Protein AF-A0A1H9I454-F1 (afdb_monomer)

Solvent-accessible surface area (backbone atoms only — not comparable to full-atom values): 6272 Å² total; per-residue (Å²): 109,70,66,60,52,52,52,47,51,51,52,52,52,50,50,5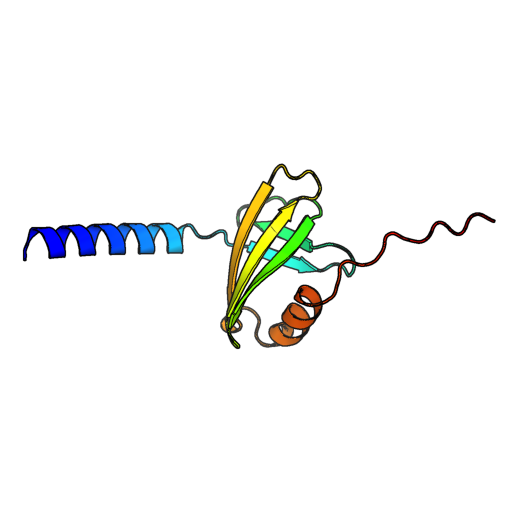2,51,53,59,74,63,50,73,56,62,49,80,42,75,78,86,72,41,33,33,42,28,45,72,90,53,77,64,51,64,56,19,50,59,42,75,79,41,84,48,100,59,36,36,36,32,40,36,34,32,73,87,63,83,46,77,49,66,37,82,46,48,33,89,83,44,61,89,51,37,68,60,52,51,51,59,53,70,48,76,80,65,74,75,80,76,80,79,76,130

Structure (mmCIF, N/CA/C/O backbone):
data_AF-A0A1H9I454-F1
#
_entry.id   AF-A0A1H9I454-F1
#
loop_
_atom_site.group_PDB
_atom_site.id
_atom_site.type_symbol
_atom_site.label_atom_id
_atom_site.label_alt_id
_atom_site.label_comp_id
_atom_site.label_asym_id
_atom_site.label_entity_id
_atom_site.label_seq_id
_atom_site.pdbx_PDB_ins_code
_atom_site.Cartn_x
_atom_site.Cartn_y
_atom_site.Cartn_z
_atom_site.occupancy
_atom_site.B_iso_or_equiv
_atom_site.auth_seq_id
_atom_site.auth_comp_id
_atom_site.auth_asym_id
_atom_site.auth_atom_id
_atom_site.pdbx_PDB_model_num
ATOM 1 N N . MET A 1 1 ? 24.188 2.549 -31.200 1.00 69.38 1 MET A N 1
ATOM 2 C CA . MET A 1 1 ? 23.337 1.408 -30.786 1.00 69.38 1 MET A CA 1
ATOM 3 C C . MET A 1 1 ? 23.823 0.744 -29.498 1.00 69.38 1 MET A C 1
ATOM 5 O O . MET A 1 1 ? 23.035 0.673 -28.568 1.00 69.38 1 MET A O 1
ATOM 9 N N . ALA A 1 2 ? 25.097 0.340 -29.383 1.00 84.06 2 ALA A N 1
ATOM 10 C CA . ALA A 1 2 ? 25.612 -0.343 -28.182 1.00 84.06 2 ALA A CA 1
ATOM 11 C C . ALA A 1 2 ? 25.463 0.458 -26.870 1.00 84.06 2 ALA A C 1
ATOM 13 O O . ALA A 1 2 ? 25.027 -0.094 -25.869 1.00 84.06 2 ALA A O 1
ATOM 14 N N . ILE A 1 3 ? 25.744 1.767 -26.887 1.00 90.69 3 ILE A N 1
ATOM 15 C CA . ILE A 1 3 ? 25.608 2.630 -25.697 1.00 90.69 3 ILE A CA 1
ATOM 16 C C . ILE A 1 3 ? 24.144 2.741 -25.254 1.00 90.69 3 ILE A C 1
ATOM 18 O O . ILE A 1 3 ? 23.850 2.638 -24.0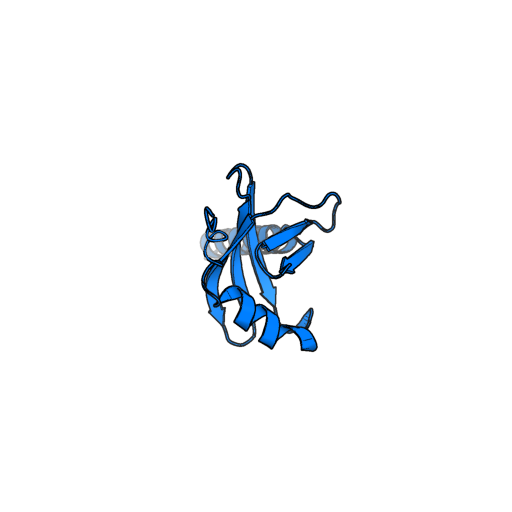69 1.00 90.69 3 ILE A O 1
ATOM 22 N N . ALA A 1 4 ? 23.218 2.894 -26.205 1.00 92.50 4 ALA A N 1
ATOM 23 C CA . ALA A 1 4 ? 21.789 2.950 -25.907 1.00 92.50 4 ALA A CA 1
ATOM 24 C C . ALA A 1 4 ? 21.282 1.621 -25.325 1.00 92.50 4 ALA A C 1
ATOM 26 O O . ALA A 1 4 ? 20.537 1.628 -24.352 1.00 92.50 4 ALA A O 1
ATOM 27 N N . ALA A 1 5 ? 21.736 0.485 -25.868 1.00 93.69 5 ALA A N 1
ATOM 28 C CA . ALA A 1 5 ? 21.396 -0.835 -25.344 1.00 93.69 5 ALA A CA 1
ATOM 29 C C . ALA A 1 5 ? 21.970 -1.064 -23.935 1.00 93.69 5 ALA A C 1
ATOM 31 O O . ALA A 1 5 ? 21.262 -1.553 -23.060 1.00 93.69 5 ALA A O 1
ATOM 32 N N . ALA A 1 6 ? 23.221 -0.661 -23.691 1.00 94.44 6 ALA A N 1
ATOM 33 C CA . ALA A 1 6 ? 23.84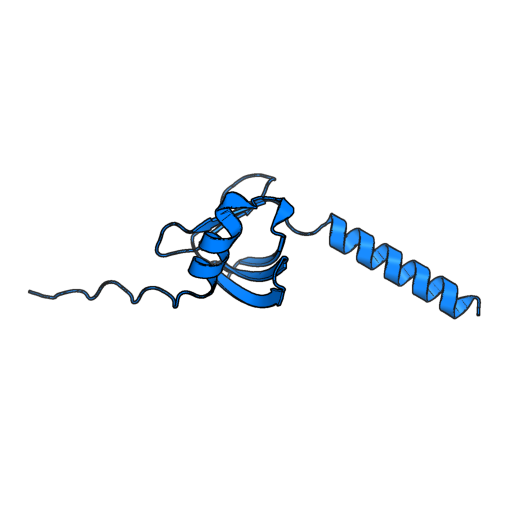9 -0.757 -22.375 1.00 94.44 6 ALA A CA 1
ATOM 34 C C . ALA A 1 6 ? 23.145 0.131 -21.336 1.00 94.44 6 ALA A C 1
ATOM 36 O O . ALA A 1 6 ? 22.855 -0.327 -20.233 1.00 94.44 6 ALA A O 1
ATOM 37 N N . ALA A 1 7 ? 22.809 1.372 -21.699 1.00 94.94 7 ALA A N 1
ATOM 38 C CA . ALA A 1 7 ? 22.041 2.273 -20.844 1.00 94.94 7 ALA A CA 1
ATOM 39 C C . ALA A 1 7 ? 20.639 1.719 -20.549 1.00 94.94 7 ALA A C 1
ATOM 41 O O . ALA A 1 7 ? 20.196 1.741 -19.404 1.00 94.94 7 ALA A O 1
ATOM 42 N N . TRP A 1 8 ? 19.961 1.166 -21.559 1.00 96.62 8 TRP A N 1
ATOM 43 C CA . TRP A 1 8 ? 18.647 0.549 -21.388 1.00 96.62 8 TRP A CA 1
ATOM 44 C C . TRP A 1 8 ? 18.699 -0.656 -20.445 1.00 96.62 8 TRP A C 1
ATOM 46 O O . TRP A 1 8 ? 17.899 -0.734 -19.514 1.00 96.62 8 TRP A O 1
ATOM 56 N N . LEU A 1 9 ? 19.677 -1.551 -20.623 1.00 96.19 9 LEU A N 1
ATOM 57 C CA . LEU A 1 9 ? 19.887 -2.695 -19.735 1.00 96.19 9 LEU A CA 1
ATOM 58 C C . LEU A 1 9 ? 20.173 -2.248 -18.302 1.00 96.19 9 LEU A C 1
ATOM 60 O O . LEU A 1 9 ? 19.590 -2.795 -17.367 1.00 96.19 9 LEU A O 1
ATOM 64 N N . LEU A 1 10 ? 21.018 -1.232 -18.114 1.00 95.56 10 LEU A N 1
ATOM 65 C CA . LEU A 1 10 ? 21.311 -0.693 -16.789 1.00 95.56 10 LEU A CA 1
ATOM 66 C C . LEU A 1 10 ? 20.042 -0.152 -16.119 1.00 95.56 10 LEU A C 1
ATOM 68 O O . LEU A 1 10 ? 19.743 -0.531 -14.988 1.00 95.56 10 LEU A O 1
ATOM 72 N N . CYS A 1 11 ? 19.260 0.669 -16.825 1.00 95.19 11 CYS A N 1
ATOM 73 C CA . CYS A 1 11 ? 17.995 1.196 -16.314 1.00 95.19 11 CYS A CA 1
ATOM 74 C C . CYS A 1 11 ? 16.996 0.082 -15.983 1.00 95.19 11 CYS A C 1
ATOM 76 O O . CYS A 1 11 ? 16.391 0.116 -14.915 1.00 95.19 11 CYS A O 1
ATOM 78 N N . ALA A 1 12 ? 16.850 -0.925 -16.849 1.00 93.19 12 ALA A N 1
ATOM 79 C CA . ALA A 1 12 ? 15.969 -2.066 -16.609 1.00 93.19 12 ALA A CA 1
ATOM 80 C C . ALA A 1 12 ? 16.398 -2.869 -15.372 1.00 93.19 12 ALA A C 1
ATOM 82 O O . ALA A 1 12 ? 15.564 -3.237 -14.548 1.00 93.19 12 ALA A O 1
ATOM 83 N N . THR A 1 13 ? 17.704 -3.083 -15.200 1.00 94.25 13 THR A N 1
ATOM 84 C CA . THR A 1 13 ? 18.255 -3.810 -14.047 1.00 94.25 13 THR A CA 1
ATOM 85 C C . THR A 1 13 ? 18.034 -3.033 -12.751 1.00 94.25 13 THR A C 1
ATOM 87 O O . THR A 1 13 ? 17.615 -3.607 -11.746 1.00 94.25 13 THR A O 1
ATOM 90 N N . LEU A 1 14 ? 18.264 -1.716 -12.770 1.00 93.06 14 LEU A N 1
ATOM 91 C CA . LEU A 1 14 ? 17.988 -0.847 -11.628 1.00 93.06 14 LEU A CA 1
ATOM 92 C C . LEU A 1 14 ? 16.495 -0.846 -11.294 1.00 93.06 14 LEU A C 1
ATOM 94 O O . LEU A 1 14 ? 16.145 -1.055 -10.137 1.00 93.06 14 LEU A O 1
ATOM 98 N N . ALA A 1 15 ? 15.619 -0.689 -12.288 1.00 89.31 15 ALA A N 1
ATOM 99 C CA . ALA A 1 15 ? 14.172 -0.720 -12.096 1.00 89.31 15 ALA A CA 1
ATOM 100 C C . ALA A 1 15 ? 13.698 -2.056 -11.503 1.00 89.31 15 ALA A C 1
ATOM 102 O O . ALA A 1 15 ? 12.945 -2.054 -10.533 1.00 89.31 15 ALA A O 1
ATOM 103 N N . ALA A 1 16 ? 14.189 -3.191 -12.013 1.00 88.12 16 ALA A N 1
ATOM 104 C CA . ALA A 1 16 ? 13.876 -4.514 -11.473 1.00 88.12 16 ALA A CA 1
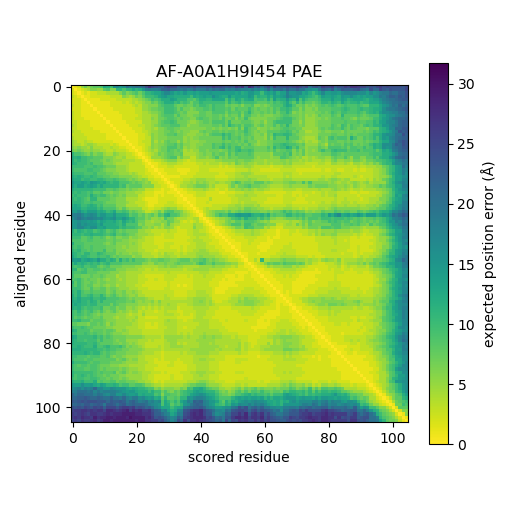ATOM 105 C C . ALA A 1 16 ? 14.354 -4.668 -10.022 1.00 88.12 16 ALA A C 1
ATOM 107 O O . ALA A 1 16 ? 13.618 -5.164 -9.171 1.00 88.12 16 ALA A O 1
ATOM 108 N N . ARG A 1 17 ? 15.562 -4.184 -9.711 1.00 88.00 17 ARG A N 1
ATOM 109 C CA . ARG A 1 17 ? 16.098 -4.201 -8.348 1.00 88.00 17 ARG A CA 1
ATOM 110 C C . ARG A 1 17 ? 15.268 -3.332 -7.401 1.00 88.00 17 ARG A C 1
ATOM 112 O O . ARG A 1 17 ? 14.963 -3.778 -6.301 1.00 88.00 17 ARG A O 1
ATOM 119 N N . PHE A 1 18 ? 14.888 -2.126 -7.821 1.00 83.88 18 PHE A N 1
ATOM 120 C CA . PHE A 1 18 ? 14.006 -1.248 -7.048 1.00 83.88 18 PHE A CA 1
ATOM 121 C C . PHE A 1 18 ? 12.630 -1.879 -6.833 1.00 83.88 18 PHE A C 1
ATOM 123 O O . PHE A 1 18 ? 12.103 -1.818 -5.726 1.00 83.88 18 PHE A O 1
ATOM 130 N N . TRP A 1 19 ? 12.083 -2.538 -7.856 1.00 83.31 19 TRP A N 1
ATOM 131 C CA . TRP A 1 19 ? 10.820 -3.262 -7.754 1.00 83.31 19 TRP A CA 1
ATOM 132 C C . TRP A 1 19 ? 10.905 -4.412 -6.746 1.00 83.31 19 TRP A C 1
ATOM 134 O O . TRP A 1 19 ? 10.045 -4.543 -5.885 1.00 83.31 19 TRP A O 1
ATOM 144 N N . TRP A 1 20 ? 11.969 -5.217 -6.775 1.00 81.81 20 TRP A N 1
ATOM 145 C CA . TRP A 1 20 ? 12.163 -6.297 -5.798 1.00 81.81 20 TRP A CA 1
ATOM 146 C C . TRP A 1 20 ? 12.437 -5.801 -4.377 1.00 81.81 20 TRP A C 1
ATOM 148 O O . TRP A 1 20 ? 12.153 -6.515 -3.421 1.00 81.81 20 TRP A O 1
ATOM 158 N N . GLN A 1 21 ? 12.961 -4.585 -4.231 1.00 81.88 21 GLN A N 1
ATOM 159 C CA . GLN A 1 21 ? 13.166 -3.927 -2.940 1.00 81.88 21 GLN A CA 1
ATOM 160 C C . GLN A 1 21 ? 11.955 -3.116 -2.475 1.00 81.88 21 GLN A C 1
ATOM 162 O O . GLN A 1 21 ? 12.031 -2.473 -1.426 1.00 81.88 21 GLN A O 1
ATOM 167 N N . SER A 1 22 ? 10.847 -3.127 -3.224 1.00 80.38 22 SER A N 1
ATOM 168 C CA . SER A 1 22 ? 9.635 -2.430 -2.809 1.00 80.38 22 SER A CA 1
ATOM 169 C C . SER A 1 22 ? 9.204 -2.928 -1.424 1.00 80.38 22 SER A C 1
ATOM 171 O O . SER A 1 22 ? 9.228 -4.143 -1.195 1.00 80.38 22 SER A O 1
ATOM 173 N N . PRO A 1 23 ? 8.820 -2.031 -0.503 1.00 82.00 23 PRO A N 1
ATOM 174 C CA . PRO A 1 23 ? 8.455 -2.425 0.848 1.00 82.00 23 PRO A CA 1
ATOM 175 C C . PRO A 1 23 ? 7.243 -3.363 0.817 1.00 82.00 23 PRO A C 1
ATOM 177 O O . PRO A 1 23 ? 6.170 -3.002 0.336 1.00 82.00 23 PRO A O 1
ATOM 180 N N . GLN A 1 24 ? 7.434 -4.574 1.337 1.00 86.38 24 GLN A N 1
ATOM 181 C CA . GLN A 1 24 ? 6.390 -5.585 1.482 1.00 86.38 24 GLN A CA 1
ATOM 182 C C . GLN A 1 24 ? 5.886 -5.610 2.923 1.00 86.38 24 GLN A C 1
ATOM 184 O O . GLN A 1 24 ? 6.648 -5.358 3.861 1.00 86.38 24 GLN A O 1
ATOM 189 N N . GLY A 1 25 ? 4.596 -5.888 3.095 1.00 90.06 2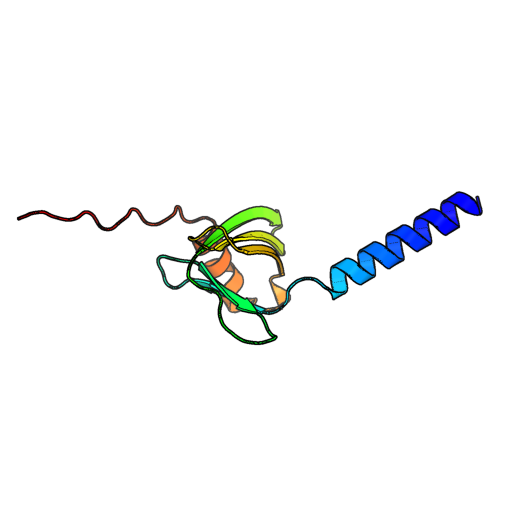5 GLY A N 1
ATOM 190 C CA . GLY A 1 25 ? 3.960 -5.883 4.404 1.00 90.06 25 GLY A CA 1
ATOM 191 C C . GLY A 1 25 ? 2.453 -5.707 4.320 1.00 90.06 25 GLY A C 1
ATOM 192 O O . GLY A 1 25 ? 1.829 -5.958 3.287 1.00 90.06 25 GLY A O 1
ATOM 193 N N . ARG A 1 26 ? 1.865 -5.288 5.435 1.00 90.38 26 ARG A N 1
ATOM 194 C CA . ARG A 1 26 ? 0.431 -5.073 5.596 1.00 90.38 26 ARG A CA 1
ATOM 195 C C . ARG A 1 26 ? 0.150 -3.616 5.912 1.00 90.38 26 ARG A C 1
ATOM 197 O O . ARG A 1 26 ? 0.672 -3.075 6.882 1.00 90.38 26 ARG A O 1
ATOM 204 N N . LEU A 1 27 ? -0.718 -3.022 5.105 1.00 91.56 27 LEU A N 1
ATOM 205 C CA . LEU A 1 27 ? -1.329 -1.732 5.379 1.00 91.56 27 LEU A CA 1
ATOM 206 C C . LEU A 1 27 ? -2.722 -2.000 5.960 1.00 91.56 27 LEU A C 1
ATOM 208 O O . LEU A 1 27 ? -3.555 -2.606 5.286 1.00 91.56 27 LEU A O 1
ATOM 212 N N . LEU A 1 28 ? -2.946 -1.617 7.214 1.00 91.00 28 LEU A N 1
ATOM 213 C CA . LEU A 1 28 ? -4.180 -1.889 7.945 1.00 91.00 28 LEU A CA 1
ATOM 214 C C . LEU A 1 28 ? -4.891 -0.581 8.277 1.00 91.00 28 LEU A C 1
ATOM 216 O O . LEU A 1 28 ? -4.270 0.363 8.756 1.00 91.00 28 LEU A O 1
ATOM 220 N N . TRP A 1 29 ? -6.193 -0.548 8.025 1.00 89.38 29 TRP A N 1
ATOM 221 C CA . TRP A 1 29 ? -7.073 0.530 8.450 1.00 89.38 29 TRP A CA 1
ATOM 222 C C . TRP A 1 29 ? -7.799 0.099 9.720 1.00 89.38 29 TRP A C 1
ATOM 224 O O . TRP A 1 29 ? -8.449 -0.947 9.719 1.00 89.38 29 TRP A O 1
ATOM 234 N N . ASP A 1 30 ? -7.688 0.882 10.791 1.00 85.50 30 ASP A N 1
ATOM 235 C CA . ASP A 1 30 ? -8.363 0.598 12.067 1.00 85.50 30 ASP A CA 1
ATOM 236 C C . ASP A 1 30 ? -9.728 1.306 12.211 1.00 85.50 30 ASP A C 1
ATOM 238 O O . ASP A 1 30 ? -10.437 1.092 13.192 1.00 85.50 30 ASP A O 1
ATOM 242 N N . GLY A 1 31 ? -10.116 2.120 11.222 1.00 83.25 31 GLY A N 1
ATOM 243 C CA . GLY A 1 31 ? -11.309 2.974 11.265 1.00 83.25 31 GLY A CA 1
ATOM 244 C C . GLY A 1 31 ? -10.995 4.468 11.380 1.00 83.25 31 GLY A C 1
ATOM 245 O O . GLY A 1 31 ? -11.822 5.284 10.974 1.00 83.25 31 GLY A O 1
ATOM 246 N N . TYR A 1 32 ? -9.806 4.818 11.872 1.00 82.38 32 TYR A N 1
ATOM 247 C CA . TYR A 1 32 ? -9.358 6.192 12.107 1.00 82.38 32 TYR A CA 1
ATOM 248 C C . TYR A 1 32 ? -7.964 6.475 11.527 1.00 82.38 32 TYR A C 1
ATOM 250 O O . TYR A 1 32 ? -7.751 7.542 10.952 1.00 82.38 32 TYR A O 1
ATOM 258 N N . HIS A 1 33 ? -7.032 5.528 11.647 1.00 87.62 33 HIS A N 1
ATOM 259 C CA . HIS A 1 33 ? -5.637 5.642 11.237 1.00 87.62 33 HIS A CA 1
ATOM 260 C C . HIS A 1 33 ? -5.213 4.476 10.340 1.00 87.62 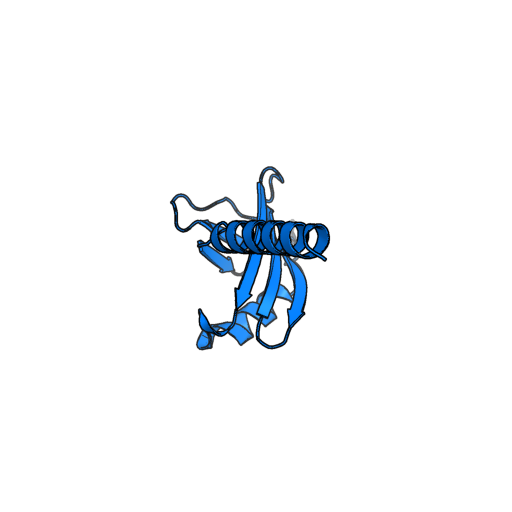33 HIS A C 1
ATOM 262 O O . HIS A 1 33 ? -5.750 3.363 10.372 1.00 87.62 33 HIS A O 1
ATOM 268 N N . TRP A 1 34 ? -4.183 4.745 9.541 1.00 92.38 34 TRP A N 1
ATOM 269 C CA . TRP A 1 34 ? -3.487 3.738 8.757 1.00 92.38 34 TRP A CA 1
ATOM 270 C C . TRP A 1 34 ? -2.256 3.248 9.510 1.00 92.38 34 TRP A C 1
ATOM 272 O O . TRP A 1 34 ? -1.309 4.004 9.720 1.00 92.38 34 TRP A O 1
ATOM 282 N N . GLY A 1 35 ? -2.234 1.966 9.857 1.00 92.62 35 GLY A N 1
ATOM 283 C CA . GLY A 1 35 ? -1.056 1.282 10.379 1.00 92.62 35 GLY A CA 1
ATOM 284 C C . GLY A 1 35 ? -0.271 0.602 9.261 1.00 92.62 35 GLY A C 1
ATOM 285 O O . GLY A 1 35 ? -0.848 -0.053 8.389 1.00 92.62 35 GLY A O 1
ATOM 286 N N . TRP A 1 36 ? 1.054 0.713 9.299 1.00 93.44 36 TRP A N 1
ATOM 287 C CA . TRP A 1 36 ? 1.947 -0.039 8.419 1.00 93.44 36 TRP A CA 1
ATOM 288 C C . TRP A 1 36 ? 2.694 -1.108 9.213 1.00 93.44 36 TRP A C 1
ATOM 290 O O . TRP A 1 36 ? 3.305 -0.818 10.232 1.00 93.44 36 TRP A O 1
ATOM 300 N N . THR A 1 37 ? 2.668 -2.357 8.755 1.00 92.56 37 THR A N 1
ATOM 301 C CA . THR A 1 37 ? 3.462 -3.448 9.335 1.00 92.56 37 THR A CA 1
ATOM 302 C C . THR A 1 37 ? 4.342 -4.068 8.254 1.00 92.56 37 THR A C 1
ATOM 304 O O . THR A 1 37 ? 3.813 -4.769 7.386 1.00 92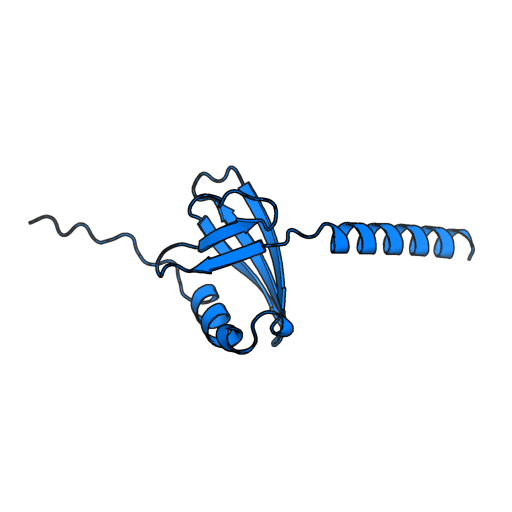.56 37 THR A O 1
ATOM 307 N N . PRO A 1 38 ? 5.664 -3.829 8.267 1.00 90.25 38 PRO A N 1
ATOM 308 C CA . PRO A 1 38 ? 6.568 -4.435 7.301 1.00 90.25 38 PRO A CA 1
ATOM 309 C C . PRO A 1 38 ? 6.618 -5.955 7.487 1.00 90.25 38 PRO A C 1
ATOM 311 O O . PRO A 1 38 ? 6.549 -6.463 8.603 1.00 90.25 38 PRO A O 1
ATOM 314 N N . SER A 1 39 ? 6.817 -6.701 6.399 1.00 87.50 39 SER A N 1
ATOM 315 C CA . SER A 1 39 ? 6.982 -8.163 6.452 1.00 87.50 39 SER A CA 1
ATOM 316 C C . SER A 1 39 ? 8.156 -8.607 7.331 1.00 87.50 39 SER A C 1
ATOM 318 O O . SER A 1 39 ? 8.177 -9.739 7.801 1.00 87.50 39 SER A O 1
ATOM 320 N N . SER A 1 40 ? 9.142 -7.729 7.530 1.00 84.31 40 SER A N 1
ATOM 321 C CA . SER A 1 40 ? 10.368 -7.993 8.281 1.00 84.31 40 SER A CA 1
ATOM 322 C C . SER A 1 40 ? 10.252 -7.785 9.794 1.00 84.31 40 SER A C 1
ATOM 324 O O . SER A 1 40 ? 11.222 -8.077 10.492 1.00 84.31 40 SER A O 1
ATOM 326 N N . GLY A 1 41 ? 9.124 -7.296 10.328 1.00 76.25 41 GLY A N 1
ATOM 327 C CA . GLY A 1 41 ? 8.982 -7.168 11.780 1.00 76.25 41 GLY A CA 1
ATOM 328 C C . GLY A 1 41 ? 7.997 -6.106 12.256 1.00 76.25 41 GLY A C 1
ATOM 329 O O . GLY A 1 41 ? 6.832 -6.099 11.869 1.00 76.25 41 GLY A O 1
ATOM 330 N N . THR A 1 42 ? 8.460 -5.273 13.188 1.00 80.88 42 THR A N 1
ATOM 331 C CA . THR A 1 42 ? 7.618 -4.458 14.071 1.00 80.88 42 THR A CA 1
ATOM 332 C C . THR A 1 42 ? 6.714 -3.495 13.313 1.0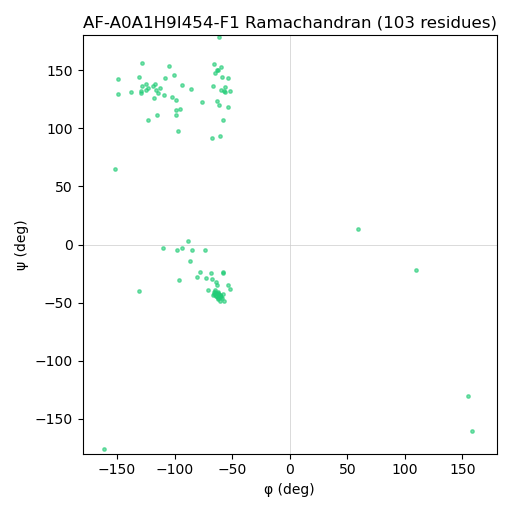0 80.88 42 THR A C 1
ATOM 334 O O . THR A 1 42 ? 7.170 -2.769 12.430 1.00 80.88 42 THR A O 1
ATOM 337 N N . ALA A 1 43 ? 5.439 -3.468 13.706 1.00 83.62 43 ALA A N 1
ATOM 338 C CA . ALA A 1 43 ? 4.473 -2.501 13.213 1.00 83.62 43 ALA A CA 1
ATOM 339 C C . ALA A 1 43 ? 4.967 -1.070 13.458 1.00 83.62 43 ALA A C 1
ATOM 341 O O . ALA A 1 43 ? 5.383 -0.721 14.565 1.00 83.62 43 ALA A O 1
ATOM 342 N N . SER A 1 44 ? 4.910 -0.249 12.415 1.00 85.44 44 SER A N 1
ATOM 343 C CA . SER A 1 44 ? 5.038 1.193 12.543 1.00 85.44 44 SER A CA 1
ATOM 344 C C . SER A 1 44 ? 3.840 1.751 13.316 1.00 85.44 44 SER A C 1
ATOM 346 O O . SER A 1 44 ? 2.763 1.149 13.347 1.00 85.44 44 SER A O 1
ATOM 348 N N . GLY A 1 45 ? 4.034 2.915 13.941 1.00 84.69 45 GLY A N 1
ATOM 349 C CA . GLY A 1 45 ? 2.960 3.650 14.609 1.00 84.69 45 GLY A CA 1
ATOM 350 C C . GLY A 1 45 ? 1.832 4.073 13.653 1.00 84.69 45 GLY A C 1
ATOM 351 O O . GLY A 1 45 ? 1.911 3.816 12.448 1.00 84.69 45 GLY A O 1
ATOM 352 N N . PRO A 1 46 ? 0.778 4.724 14.171 1.00 90.88 46 PRO A N 1
ATOM 353 C CA . PRO A 1 46 ? -0.300 5.244 13.342 1.00 90.88 46 PRO A CA 1
ATOM 354 C C . PRO A 1 46 ? 0.226 6.270 12.329 1.00 90.88 46 PRO A C 1
ATOM 356 O O . PRO A 1 46 ? 1.270 6.908 12.511 1.00 90.88 46 PRO A O 1
ATOM 359 N N . GLY A 1 47 ? -0.489 6.373 11.219 1.00 92.06 47 GLY A N 1
ATOM 360 C CA . GLY A 1 47 ? -0.143 7.254 10.123 1.00 92.06 47 GLY A CA 1
ATOM 361 C C . GLY A 1 47 ? -1.320 7.521 9.201 1.00 92.06 47 GLY A C 1
ATOM 362 O O . GLY A 1 47 ? -2.442 7.043 9.394 1.00 92.06 47 GLY A O 1
ATOM 363 N N . SER A 1 48 ? -1.029 8.250 8.132 1.00 91.94 48 SER A N 1
ATOM 364 C CA . SER A 1 48 ? -1.975 8.579 7.072 1.00 91.94 48 SER A CA 1
ATOM 365 C C . SER A 1 48 ? -1.528 7.976 5.745 1.00 91.94 48 SER A C 1
ATOM 367 O O . SER A 1 48 ? -0.345 8.002 5.400 1.00 91.94 48 SER A O 1
ATOM 369 N N . ALA A 1 49 ? -2.479 7.431 4.987 1.00 93.00 49 ALA A N 1
ATOM 370 C CA . ALA A 1 49 ? -2.253 6.911 3.645 1.00 93.00 49 ALA A CA 1
ATOM 371 C C . ALA A 1 49 ? -2.992 7.776 2.621 1.00 93.00 49 ALA A C 1
ATOM 373 O O . ALA A 1 49 ? -4.153 8.121 2.814 1.00 93.00 49 ALA A O 1
ATOM 374 N N . HIS A 1 50 ? -2.313 8.111 1.528 1.00 92.44 50 HIS A N 1
ATOM 375 C CA . HIS A 1 50 ? -2.836 8.951 0.458 1.00 92.44 50 HIS A CA 1
ATOM 376 C C . HIS A 1 50 ? -2.621 8.273 -0.890 1.00 92.44 50 HIS A C 1
ATOM 378 O O . HIS A 1 50 ? -1.516 7.816 -1.202 1.00 92.44 50 HIS A O 1
ATOM 384 N N . ILE A 1 51 ? -3.670 8.231 -1.709 1.00 93.25 51 ILE A N 1
ATOM 385 C CA . ILE A 1 51 ? -3.572 7.745 -3.084 1.00 93.25 51 ILE A CA 1
ATOM 386 C C . ILE A 1 51 ? -2.917 8.833 -3.932 1.00 93.25 51 ILE A C 1
ATOM 388 O O . ILE A 1 51 ? -3.421 9.949 -4.026 1.00 93.25 51 ILE A O 1
ATOM 392 N N . HIS A 1 52 ? -1.803 8.493 -4.572 1.00 93.06 52 HIS A N 1
ATOM 393 C CA . HIS A 1 52 ? -1.176 9.349 -5.576 1.00 93.06 52 HIS A CA 1
ATOM 394 C C . HIS A 1 52 ? -1.585 8.959 -6.990 1.00 93.06 52 HIS A C 1
ATOM 396 O O . HIS A 1 52 ? -1.648 9.819 -7.867 1.00 93.06 52 HIS A O 1
ATOM 402 N N . LEU A 1 53 ? -1.858 7.673 -7.219 1.00 92.81 53 LEU A N 1
ATOM 403 C CA . LEU A 1 53 ? -2.318 7.205 -8.515 1.00 92.81 53 LEU A CA 1
ATOM 404 C C . LEU A 1 53 ? -3.237 5.998 -8.353 1.00 92.81 53 LEU A C 1
ATOM 406 O O . LEU A 1 53 ? -2.911 5.045 -7.645 1.00 92.81 53 LEU A O 1
ATOM 410 N N . ASP A 1 54 ? -4.399 6.070 -8.993 1.00 91.94 54 ASP A N 1
ATOM 411 C CA . ASP A 1 54 ? -5.443 5.058 -8.913 1.00 91.94 54 ASP A CA 1
ATOM 412 C C . ASP A 1 54 ? -5.642 4.413 -10.284 1.00 91.94 54 ASP A C 1
ATOM 414 O O . ASP A 1 54 ? -6.134 5.046 -11.219 1.00 91.94 54 ASP A O 1
ATOM 418 N N . TRP A 1 55 ? -5.268 3.142 -10.399 1.00 89.81 55 TRP A N 1
ATOM 419 C CA . TRP A 1 55 ? -5.745 2.270 -11.460 1.00 89.81 55 TRP A CA 1
ATOM 420 C C . TRP A 1 55 ? -6.786 1.310 -10.884 1.00 89.81 55 TRP A C 1
ATOM 422 O O . TRP A 1 55 ? -6.749 0.936 -9.712 1.00 89.81 55 TRP A O 1
ATOM 432 N N . GLN A 1 56 ? -7.698 0.832 -11.733 1.00 88.19 56 GLN A N 1
ATOM 433 C CA . GLN A 1 56 ? -8.798 -0.041 -11.296 1.00 88.19 56 GLN A CA 1
ATOM 434 C C . GLN A 1 56 ? -8.324 -1.257 -10.472 1.00 88.19 56 GLN A C 1
ATOM 436 O O . GLN A 1 56 ? -8.945 -1.606 -9.467 1.00 88.19 56 GLN A O 1
ATOM 441 N N . HIS A 1 57 ? -7.190 -1.856 -10.851 1.00 90.69 57 HIS A N 1
ATOM 442 C CA . HIS A 1 57 ? -6.644 -3.069 -10.227 1.00 90.69 57 HIS A CA 1
ATOM 443 C C . HIS A 1 57 ? -5.356 -2.837 -9.416 1.00 90.69 57 HIS A C 1
ATOM 445 O O . HIS A 1 57 ? -4.843 -3.777 -8.803 1.00 90.69 57 HIS A O 1
ATOM 451 N N . SER A 1 58 ? -4.824 -1.612 -9.407 1.00 92.56 58 SER A N 1
ATOM 452 C CA . SER A 1 58 ? -3.602 -1.267 -8.678 1.00 92.56 58 SER A CA 1
ATOM 453 C C . SER A 1 58 ? -3.609 0.180 -8.200 1.00 92.56 58 SER A C 1
ATOM 455 O O . SER A 1 58 ? -4.047 1.070 -8.914 1.00 92.56 58 SER A O 1
ATOM 457 N N . LEU A 1 59 ? -3.077 0.442 -7.014 1.00 93.62 59 LEU A N 1
ATOM 458 C CA . LEU A 1 59 ? -2.988 1.781 -6.442 1.00 93.62 59 LEU A CA 1
ATOM 459 C C . LEU A 1 59 ? -1.542 2.077 -6.081 1.00 93.62 59 LEU A C 1
ATOM 461 O O . LEU A 1 59 ? -0.862 1.243 -5.483 1.00 93.62 59 LEU A O 1
ATOM 465 N N . TRP A 1 60 ? -1.104 3.293 -6.376 1.00 94.00 60 TRP A N 1
ATOM 466 C CA . TRP A 1 60 ? 0.127 3.826 -5.828 1.00 94.00 60 TRP A CA 1
ATOM 467 C C . TRP A 1 60 ? -0.201 4.732 -4.650 1.00 94.00 60 TRP A C 1
ATOM 469 O O . TRP A 1 60 ? -0.817 5.792 -4.802 1.00 94.00 60 TRP A O 1
ATOM 479 N N . VAL A 1 61 ? 0.178 4.269 -3.465 1.00 93.62 61 VAL A N 1
ATOM 480 C CA . VAL A 1 61 ? -0.191 4.877 -2.190 1.00 93.62 61 VAL A CA 1
ATOM 481 C C . VAL A 1 61 ? 1.066 5.317 -1.464 1.00 93.62 61 VAL A C 1
ATOM 483 O O . VAL A 1 61 ? 2.049 4.581 -1.389 1.00 93.62 61 VAL A O 1
ATOM 486 N N . ARG A 1 62 ? 1.021 6.518 -0.899 1.00 93.56 62 ARG A N 1
ATOM 487 C CA . ARG A 1 62 ? 2.024 7.012 0.034 1.00 93.56 62 ARG A CA 1
ATOM 488 C C . ARG A 1 62 ? 1.467 6.906 1.438 1.00 93.56 62 ARG A C 1
ATOM 490 O O . ARG A 1 62 ? 0.405 7.450 1.717 1.00 93.56 62 ARG A O 1
ATOM 497 N N . TRP A 1 63 ? 2.208 6.266 2.321 1.00 94.06 63 TRP A N 1
ATOM 498 C CA . TRP A 1 63 ? 1.945 6.279 3.749 1.00 94.06 63 TRP A CA 1
ATOM 499 C C . TRP A 1 63 ? 3.001 7.110 4.467 1.00 94.06 63 TRP A C 1
ATOM 501 O O . TRP A 1 63 ? 4.178 7.105 4.092 1.00 94.06 63 TRP A O 1
ATOM 511 N N . GLN A 1 64 ? 2.575 7.832 5.491 1.00 93.69 64 GLN A N 1
ATOM 512 C CA . GLN A 1 64 ? 3.440 8.619 6.352 1.00 93.69 64 GLN A CA 1
ATOM 513 C C . GLN A 1 64 ? 2.999 8.438 7.800 1.00 93.69 64 GLN A C 1
ATOM 515 O O . GLN A 1 64 ? 1.812 8.577 8.093 1.00 93.69 64 GLN A O 1
ATOM 520 N N . SER A 1 65 ? 3.952 8.157 8.684 1.00 93.62 65 SER A N 1
ATOM 521 C CA . SER A 1 65 ? 3.703 8.106 10.123 1.00 93.62 65 SER A CA 1
ATOM 522 C C . SER A 1 65 ? 3.272 9.474 10.654 1.00 93.62 65 SER A C 1
ATOM 524 O O . SER A 1 65 ? 3.683 10.513 10.126 1.00 93.62 65 SER A O 1
ATOM 526 N N . ASP A 1 66 ? 2.466 9.498 11.713 1.00 91.12 66 ASP A N 1
ATOM 527 C CA . ASP A 1 66 ? 1.959 10.754 12.286 1.00 91.12 66 ASP A CA 1
ATOM 528 C C . ASP A 1 66 ? 3.080 11.641 12.852 1.00 91.12 66 ASP A C 1
ATOM 530 O O . ASP A 1 66 ? 3.033 12.867 12.735 1.00 91.12 66 ASP A O 1
ATOM 534 N N . ASP A 1 67 ? 4.145 11.027 13.376 1.00 90.75 67 ASP A N 1
ATOM 535 C CA . ASP A 1 67 ? 5.374 11.706 13.814 1.00 90.75 67 ASP A CA 1
ATOM 536 C C . ASP A 1 67 ? 6.256 12.198 12.644 1.00 90.75 67 ASP A C 1
ATOM 538 O O . ASP A 1 67 ? 7.268 12.867 12.854 1.00 90.75 67 ASP A O 1
ATOM 542 N N . ARG A 1 68 ? 5.869 11.883 11.399 1.00 88.25 68 ARG A N 1
ATOM 543 C CA . ARG A 1 68 ? 6.536 12.228 10.134 1.00 88.25 68 ARG A CA 1
ATOM 544 C C . ARG A 1 68 ? 7.971 11.719 9.992 1.00 88.25 68 ARG A C 1
ATOM 546 O O . ARG A 1 68 ? 8.659 12.150 9.065 1.00 88.25 68 ARG A O 1
ATOM 553 N N . THR A 1 69 ? 8.416 10.803 10.846 1.00 90.25 69 THR A N 1
ATOM 554 C CA . THR A 1 69 ? 9.769 10.232 10.785 1.00 90.25 69 THR A CA 1
ATOM 555 C C . THR A 1 69 ? 9.906 9.179 9.687 1.00 90.25 69 THR A C 1
ATOM 557 O O . THR A 1 69 ? 11.004 8.969 9.168 1.00 90.25 69 THR A O 1
ATOM 560 N N . GLN A 1 70 ? 8.796 8.558 9.276 1.00 90.00 70 GLN A N 1
ATOM 561 C CA . GLN A 1 70 ? 8.773 7.490 8.287 1.00 90.00 70 GLN A CA 1
ATOM 562 C C . GLN A 1 70 ? 7.819 7.814 7.133 1.00 90.00 70 GLN A C 1
ATOM 564 O O . GLN A 1 70 ? 6.666 8.197 7.327 1.00 90.00 70 GLN A O 1
ATOM 569 N N . VAL A 1 71 ? 8.300 7.615 5.903 1.00 91.19 71 VAL A N 1
ATOM 570 C CA . VAL A 1 71 ? 7.496 7.696 4.678 1.00 91.19 71 VAL A CA 1
ATOM 571 C C . VAL A 1 71 ? 7.734 6.437 3.859 1.00 91.19 71 VAL A C 1
ATOM 573 O O . VAL A 1 71 ? 8.878 6.059 3.605 1.00 91.19 71 VAL A O 1
ATOM 576 N N . CYS A 1 72 ? 6.657 5.792 3.424 1.00 91.06 72 CYS A N 1
ATOM 577 C CA . CYS A 1 72 ? 6.715 4.593 2.599 1.00 91.06 72 CYS A CA 1
ATOM 578 C C . CYS A 1 72 ? 5.791 4.724 1.390 1.00 91.06 72 CYS A C 1
ATOM 580 O O . CYS A 1 72 ? 4.714 5.310 1.468 1.00 91.06 72 CYS A O 1
ATOM 582 N N . TRP A 1 73 ? 6.232 4.167 0.267 1.00 91.75 73 TRP A N 1
ATOM 583 C CA . TRP A 1 73 ? 5.459 4.116 -0.967 1.00 91.75 73 TRP A CA 1
ATOM 584 C C . TRP A 1 73 ? 5.124 2.673 -1.282 1.00 91.75 73 TRP A C 1
ATOM 586 O O . TRP A 1 73 ? 6.008 1.816 -1.294 1.00 91.75 73 TRP A O 1
ATOM 596 N N . PHE A 1 74 ? 3.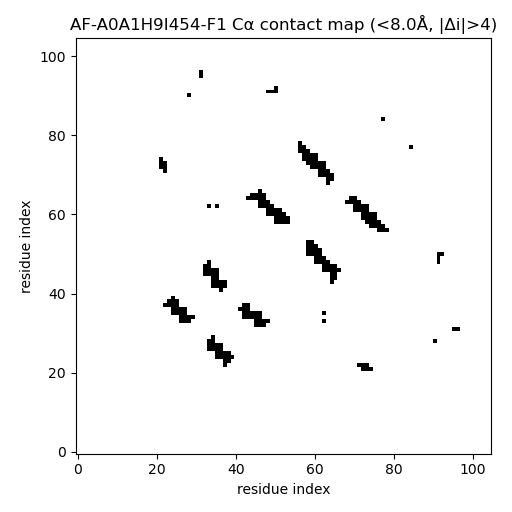852 2.422 -1.557 1.00 91.25 74 PHE A N 1
ATOM 597 C CA . PHE A 1 74 ? 3.323 1.090 -1.776 1.00 91.25 74 PHE A CA 1
ATOM 598 C C . PHE A 1 74 ? 2.659 1.003 -3.135 1.00 91.25 74 PHE A C 1
ATOM 600 O O . PHE A 1 74 ? 1.861 1.863 -3.512 1.00 91.25 74 PHE A O 1
ATOM 607 N N . TRP A 1 75 ? 2.968 -0.077 -3.840 1.00 91.25 75 TRP A N 1
ATOM 608 C CA . TRP A 1 75 ? 2.205 -0.510 -4.994 1.00 91.25 75 TRP A CA 1
ATOM 609 C C . TRP A 1 75 ? 1.220 -1.585 -4.536 1.00 91.25 75 TRP A C 1
ATOM 611 O O . TRP A 1 75 ? 1.588 -2.742 -4.339 1.00 91.25 75 TRP A O 1
ATOM 621 N N . LEU A 1 76 ? -0.024 -1.187 -4.281 1.00 91.31 76 LEU A N 1
ATOM 622 C CA . LEU A 1 76 ? -1.079 -2.102 -3.858 1.00 91.31 76 LEU A CA 1
ATOM 623 C C . LEU A 1 76 ? -1.721 -2.709 -5.097 1.00 91.31 76 LEU A C 1
ATOM 625 O O . LEU A 1 76 ? -2.073 -1.990 -6.027 1.00 91.31 76 LEU A O 1
ATOM 629 N N . GLU A 1 77 ? -1.918 -4.020 -5.104 1.00 92.56 77 GLU A N 1
ATOM 630 C CA . GLU A 1 77 ? -2.538 -4.712 -6.232 1.00 92.56 77 GLU A CA 1
ATOM 631 C C . GLU A 1 77 ? -3.684 -5.592 -5.756 1.00 92.56 77 GLU A C 1
ATOM 633 O O . GLU A 1 77 ? -3.527 -6.357 -4.799 1.00 92.56 77 GLU A O 1
ATOM 638 N N . GLN A 1 78 ? -4.802 -5.555 -6.481 1.00 92.06 78 GLN A N 1
ATOM 639 C CA . GLN A 1 78 ? -6.007 -6.317 -6.156 1.00 92.06 78 GLN A CA 1
ATOM 640 C C . GLN A 1 78 ? -5.733 -7.814 -5.979 1.00 92.06 78 GLN A C 1
ATOM 642 O O . GLN A 1 78 ? -6.341 -8.446 -5.119 1.00 92.06 78 GLN A O 1
ATOM 647 N N . ARG A 1 79 ? -4.800 -8.389 -6.751 1.00 91.81 79 ARG A N 1
ATOM 648 C CA . ARG A 1 79 ? -4.484 -9.827 -6.714 1.00 91.81 79 ARG A CA 1
ATOM 649 C C . ARG A 1 79 ? -4.046 -10.346 -5.339 1.00 91.81 79 ARG A C 1
ATOM 651 O O . ARG A 1 79 ? -4.209 -11.531 -5.079 1.00 91.81 79 ARG A O 1
ATOM 658 N N . HIS A 1 80 ? -3.519 -9.488 -4.464 1.00 88.12 80 HIS A N 1
ATOM 659 C CA . HIS A 1 80 ? -3.064 -9.900 -3.132 1.00 88.12 80 HIS A CA 1
ATOM 660 C C . HIS A 1 80 ? -4.210 -10.036 -2.120 1.00 88.12 80 HIS A C 1
ATOM 662 O O . HIS A 1 80 ? -4.106 -10.822 -1.182 1.00 88.12 80 HIS A O 1
ATOM 668 N N . ALA A 1 81 ? -5.297 -9.283 -2.297 1.00 88.81 81 ALA A N 1
ATOM 669 C CA . ALA A 1 81 ? -6.453 -9.299 -1.403 1.00 88.81 81 ALA A CA 1
ATOM 670 C C . ALA A 1 81 ? -7.739 -8.923 -2.166 1.00 88.81 81 ALA A C 1
ATOM 672 O O . ALA A 1 81 ? -8.350 -7.887 -1.886 1.00 88.81 81 ALA A O 1
ATOM 673 N N . PRO A 1 82 ? -8.181 -9.744 -3.138 1.00 90.94 82 PRO A N 1
ATOM 674 C CA . PRO A 1 82 ? -9.245 -9.354 -4.062 1.00 90.94 82 PRO A CA 1
ATOM 675 C C . PRO A 1 82 ? -10.578 -9.106 -3.351 1.00 90.94 82 PRO A C 1
ATOM 677 O O . PRO A 1 82 ? -11.300 -8.184 -3.720 1.00 90.94 82 PRO A O 1
ATOM 680 N N . ALA A 1 83 ? -10.867 -9.876 -2.297 1.00 93.75 83 ALA A N 1
ATOM 681 C CA . ALA A 1 83 ? -12.080 -9.731 -1.494 1.00 93.75 83 ALA A CA 1
ATOM 682 C C . ALA A 1 83 ? -12.131 -8.417 -0.694 1.00 93.75 83 ALA A C 1
ATOM 684 O O . ALA A 1 83 ? -13.211 -7.899 -0.449 1.00 93.75 83 ALA A O 1
ATOM 685 N N . GLN A 1 84 ? -10.976 -7.868 -0.305 1.00 91.44 84 GLN A N 1
ATOM 686 C CA . GLN A 1 84 ? -10.875 -6.653 0.518 1.00 91.44 84 GLN A CA 1
ATOM 687 C C . GLN A 1 84 ? -10.629 -5.399 -0.334 1.00 91.44 84 GLN A C 1
ATOM 689 O O . GLN A 1 84 ? -10.609 -4.289 0.188 1.00 91.44 84 GLN A O 1
ATOM 694 N N . TRP A 1 85 ? -10.435 -5.554 -1.649 1.00 92.94 85 TRP A N 1
ATOM 695 C CA . TRP A 1 85 ? -10.002 -4.475 -2.539 1.00 92.94 85 TRP A CA 1
ATOM 696 C C . TRP A 1 85 ? -10.970 -3.291 -2.579 1.00 92.94 85 TRP A C 1
ATOM 698 O O . TRP A 1 85 ? -10.546 -2.138 -2.519 1.00 92.94 85 TRP A O 1
ATOM 708 N N . ALA A 1 86 ? -12.274 -3.568 -2.661 1.00 91.75 86 ALA A N 1
ATOM 709 C CA . ALA A 1 86 ? -13.291 -2.522 -2.697 1.00 91.75 86 ALA A CA 1
ATOM 710 C C . ALA A 1 86 ? -13.341 -1.728 -1.380 1.00 91.75 86 ALA A C 1
ATOM 712 O O . ALA A 1 86 ? -13.439 -0.501 -1.406 1.00 91.75 86 ALA A O 1
ATOM 713 N N . ASP A 1 87 ? -13.219 -2.414 -0.242 1.00 92.19 87 ASP A N 1
ATOM 714 C CA . ASP A 1 87 ? -13.230 -1.782 1.079 1.00 92.19 87 ASP A CA 1
ATOM 715 C C . ASP A 1 87 ? -11.947 -0.989 1.336 1.00 92.19 87 ASP A C 1
ATOM 717 O O . ASP A 1 87 ? -12.013 0.139 1.819 1.00 92.19 87 ASP A O 1
ATOM 721 N N . LEU A 1 88 ? -10.795 -1.516 0.911 1.00 91.50 88 LEU A N 1
ATOM 722 C CA . LEU A 1 88 ? -9.512 -0.814 0.927 1.00 91.50 88 LEU A CA 1
ATOM 723 C C . LEU A 1 88 ? -9.582 0.493 0.129 1.00 91.50 88 LEU A C 1
ATOM 725 O O . LEU A 1 88 ? -9.196 1.545 0.633 1.00 91.50 88 LEU A O 1
ATOM 729 N N . ARG A 1 89 ? -10.109 0.448 -1.103 1.00 91.81 89 ARG A N 1
ATOM 730 C CA . ARG A 1 89 ? -10.310 1.649 -1.932 1.00 91.81 89 ARG A CA 1
ATOM 731 C C . ARG A 1 89 ? -11.220 2.651 -1.235 1.00 91.81 89 ARG A C 1
ATOM 733 O O . ARG A 1 89 ? -10.895 3.833 -1.199 1.00 91.81 89 ARG A O 1
ATOM 740 N N . ARG A 1 90 ? -12.341 2.191 -0.673 1.00 90.12 90 ARG A N 1
ATOM 741 C CA . ARG A 1 90 ? -13.279 3.063 0.045 1.00 90.12 90 ARG A CA 1
ATOM 742 C C . ARG A 1 90 ? -12.610 3.731 1.246 1.00 90.12 90 ARG A C 1
ATOM 744 O O . ARG A 1 90 ? -12.794 4.926 1.426 1.00 90.12 90 ARG A O 1
ATOM 751 N N . ALA A 1 91 ? -11.818 2.990 2.019 1.00 91.19 91 ALA A N 1
ATOM 752 C CA . ALA A 1 91 ? -11.081 3.528 3.158 1.00 91.19 91 ALA A CA 1
ATOM 753 C C . ALA A 1 91 ? -10.020 4.555 2.731 1.00 91.19 91 ALA A C 1
ATOM 755 O O . ALA A 1 91 ? -9.859 5.572 3.392 1.00 91.19 91 ALA A O 1
ATOM 756 N N . LEU A 1 92 ? -9.314 4.322 1.619 1.00 90.69 92 LEU A N 1
ATOM 757 C CA . LEU A 1 92 ? -8.280 5.239 1.120 1.00 90.69 92 LEU A CA 1
ATOM 758 C C . LEU A 1 92 ? -8.847 6.530 0.509 1.00 90.69 92 LEU A C 1
ATOM 760 O O . LEU A 1 92 ? -8.169 7.553 0.512 1.00 90.69 92 LEU A O 1
ATOM 764 N N . HIS A 1 93 ? -10.064 6.480 -0.038 1.00 89.06 93 HIS A N 1
ATOM 765 C CA . HIS A 1 93 ? -10.780 7.656 -0.552 1.00 89.06 93 HIS A CA 1
ATOM 766 C C . HIS A 1 93 ? -11.586 8.385 0.530 1.00 89.06 93 HIS A C 1
ATOM 768 O O . HIS A 1 93 ? -12.038 9.508 0.303 1.00 89.06 93 HIS A O 1
ATOM 774 N N . ALA A 1 94 ? -11.795 7.763 1.692 1.00 86.31 94 ALA A N 1
ATOM 775 C CA . ALA A 1 94 ? -12.481 8.410 2.795 1.00 86.31 94 ALA A CA 1
ATOM 776 C C . ALA A 1 94 ? -11.625 9.573 3.329 1.00 86.31 94 ALA A C 1
ATOM 778 O O . ALA A 1 94 ? -10.412 9.423 3.495 1.00 86.31 94 ALA A O 1
ATOM 779 N N . PRO A 1 95 ? -12.229 10.740 3.608 1.00 77.38 95 PRO A N 1
ATOM 780 C CA . PRO A 1 95 ? -11.509 11.819 4.261 1.00 77.38 95 PRO A CA 1
ATOM 781 C C . PRO A 1 95 ? -11.039 11.373 5.657 1.00 77.38 95 PRO A C 1
ATOM 783 O O . PRO A 1 95 ? -11.719 10.559 6.291 1.00 77.38 95 PRO A O 1
ATOM 786 N N . PRO A 1 96 ? -9.913 11.917 6.159 1.00 71.44 96 PRO A N 1
ATOM 787 C CA . PRO A 1 96 ? -9.474 11.671 7.525 1.00 71.44 96 PRO A CA 1
ATOM 788 C C . PRO A 1 96 ? -10.618 11.962 8.493 1.00 71.44 96 PRO A C 1
ATOM 790 O O . PRO A 1 96 ? -11.281 12.999 8.373 1.00 71.44 96 PRO A O 1
ATOM 793 N N . ALA A 1 97 ? -10.867 11.045 9.429 1.00 69.69 97 ALA A N 1
ATOM 794 C CA . ALA A 1 97 ? -11.892 11.264 10.435 1.00 69.69 97 ALA A CA 1
ATOM 795 C C . ALA A 1 97 ? -11.569 12.568 11.189 1.00 69.69 97 ALA A C 1
ATOM 797 O O . ALA A 1 97 ? -10.414 12.775 11.576 1.00 69.69 97 ALA A O 1
ATOM 798 N N . PRO A 1 98 ? -12.546 13.473 11.379 1.00 66.88 98 PRO A N 1
ATOM 799 C CA . PRO A 1 98 ? -12.311 14.663 12.176 1.00 66.88 98 PRO A CA 1
ATOM 800 C C . PRO A 1 98 ? -11.895 14.241 13.593 1.00 66.88 98 PRO A C 1
ATOM 802 O O . PRO A 1 98 ? -12.399 13.229 14.096 1.00 66.88 98 PRO A O 1
ATOM 805 N N . PRO A 1 99 ? -10.984 14.989 14.245 1.00 66.31 99 PRO A N 1
ATOM 806 C CA . PRO A 1 99 ? -10.622 14.709 15.627 1.00 66.31 99 PRO A CA 1
ATOM 807 C C . PRO A 1 99 ? -11.900 14.669 16.474 1.00 66.31 99 PRO A C 1
ATOM 809 O O . PRO A 1 99 ? -12.823 15.444 16.195 1.00 66.31 99 PRO A O 1
ATOM 812 N N . PRO A 1 100 ? -11.988 13.771 17.474 1.00 70.38 100 PRO A N 1
ATOM 813 C CA . PRO A 1 100 ? -13.182 13.662 18.295 1.00 70.38 100 PRO A CA 1
ATOM 814 C C . PRO A 1 100 ? -13.491 15.042 18.860 1.00 70.38 100 PRO A C 1
ATOM 816 O O . PRO A 1 100 ? -12.664 15.637 19.553 1.00 70.38 100 PRO A O 1
ATOM 819 N N . SER A 1 101 ? -14.663 15.574 18.511 1.00 71.88 101 SER A N 1
ATOM 820 C CA . SER A 1 101 ? -15.158 16.813 19.086 1.00 71.88 101 SER A CA 1
ATOM 821 C C . SER A 1 101 ? -15.216 16.596 20.588 1.00 71.88 101 SER A C 1
ATOM 823 O O . SER A 1 101 ? -16.058 15.837 21.071 1.00 71.88 101 SER A O 1
ATOM 825 N N . THR A 1 102 ? -14.293 17.212 21.321 1.00 65.25 102 THR A N 1
ATOM 826 C CA . THR A 1 102 ? -14.365 17.309 22.772 1.00 65.25 102 THR A CA 1
ATOM 827 C C . THR A 1 102 ? -15.646 18.068 23.080 1.00 65.25 102 THR A C 1
ATOM 829 O O . THR A 1 102 ? -15.677 19.295 23.026 1.00 65.25 102 THR A O 1
ATOM 832 N N . SER A 1 103 ? -16.732 17.336 23.316 1.00 64.00 103 SER A N 1
ATOM 833 C CA . SER A 1 103 ? -17.942 17.881 23.905 1.00 64.00 103 SER A CA 1
ATOM 834 C C . SER A 1 103 ? -17.584 18.245 25.340 1.00 64.00 103 SER A C 1
ATOM 836 O O . SER A 1 103 ? -17.592 17.394 26.230 1.00 64.00 103 SER A O 1
ATOM 838 N N . THR A 1 104 ? -17.156 19.488 25.533 1.00 57.88 104 THR A N 1
ATOM 839 C CA . THR A 1 104 ? -17.035 20.100 26.852 1.00 57.88 104 THR A CA 1
ATOM 840 C C . THR A 1 104 ? -18.446 20.176 27.455 1.00 57.88 104 THR A C 1
ATOM 842 O O . THR A 1 104 ? -19.330 20.707 26.778 1.00 57.88 104 THR A O 1
ATOM 845 N N . PRO A 1 105 ? -18.687 19.594 28.645 1.00 66.75 105 PRO A N 1
ATOM 846 C CA . PRO A 1 105 ? -19.951 19.740 29.366 1.00 66.75 105 PRO A CA 1
ATOM 847 C C . PRO A 1 105 ? -20.165 21.166 29.888 1.00 66.75 105 PRO A C 1
ATOM 849 O O . PRO A 1 105 ? -19.158 21.885 30.093 1.00 66.75 105 PRO A O 1
#

Mean predicted aligned error: 7.17 Å

Radius of gyration: 17.87 Å; Cα contacts (8 Å, |Δi|>4): 128; chains: 1; bounding box: 46×30×60 Å

Organism: NCBI:txid180197

Secondary structure (DSSP, 8-state):
-HHHHHHHHHHHHHHHHHHHTSPPEEEEE-SS-EEEEETTSPPP-EEEEEEEEEETTEEEEEEEETTSS-EEEEEEEGGGSGGGHHHHHHHHHSPPPPPP-----

Nearest PDB structures (foldseek):
  5nct-assembly1_A  TM=3.625E-01  e=1.071E+00  Tannerella forsythia
  6waz-assembly1_B  TM=4.535E-01  e=4.918E+00  Human immunodeficiency virus 1
  3p0c-assembly3_A  TM=4.746E-01  e=9.151E+00  Homo sapiens

Sequence (105 aa):
MAIAAAAWLLCATLAARFWWQSPQGRLLWDGYHWGWTPSSGTASGPGSAHIHLDWQHSLWVRWQSDDRTQVCWFWLEQRHAPAQWADLRRALHAPPAPPPSTSTP

Foldseek 3Di:
DVVVVVVVVVVVVVVVVVVVVAFDFDFDDPPAFTWTDTPVDDIDATWAKEFPDDDPFWTWIWIAHPVRPDIHIDIDGCVVPVPCVVVVVVRNPDDRDPDPPPPDD

pLDDT: mean 87.58, std 8.1, range [57.88, 96.62]